Protein AF-Q0G1S4-F1 (afdb_monomer_lite)

Structure (mmCIF, N/CA/C/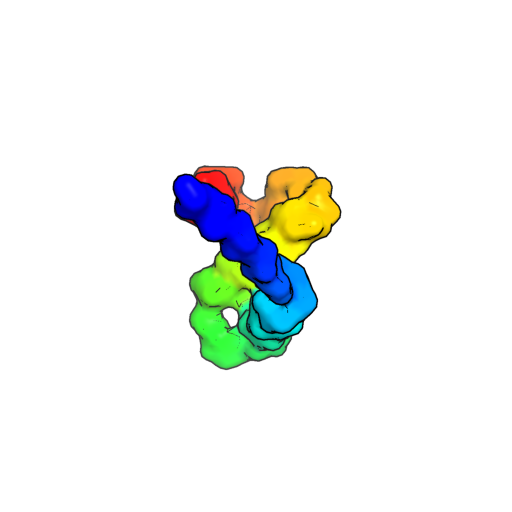O backbone):
data_AF-Q0G1S4-F1
#
_entry.id   AF-Q0G1S4-F1
#
loop_
_atom_site.group_PDB
_atom_site.id
_atom_site.type_symbol
_atom_site.label_atom_id
_atom_site.label_alt_id
_atom_site.label_comp_id
_atom_site.label_asym_id
_atom_site.label_entity_id
_atom_site.label_seq_id
_atom_site.pdbx_PDB_ins_code
_atom_site.Cartn_x
_atom_site.Cartn_y
_atom_site.Cartn_z
_atom_site.occupancy
_atom_site.B_iso_or_equiv
_atom_site.auth_seq_id
_atom_site.auth_comp_id
_atom_site.auth_asym_id
_atom_site.auth_atom_id
_atom_site.pdbx_PDB_model_num
ATOM 1 N N . MET A 1 1 ? -11.241 24.771 -19.902 1.00 38.84 1 MET A N 1
ATOM 2 C CA . MET A 1 1 ? -11.136 23.478 -20.607 1.00 38.84 1 MET A CA 1
ATOM 3 C C . MET A 1 1 ? -10.279 22.576 -19.727 1.00 38.84 1 MET A C 1
ATOM 5 O O . MET A 1 1 ? -9.066 22.612 -19.828 1.00 38.84 1 MET A O 1
ATOM 9 N N . HIS A 1 2 ? -10.889 21.924 -18.731 1.00 40.72 2 HIS A N 1
ATOM 10 C CA . HIS A 1 2 ? -10.159 21.081 -17.778 1.00 40.72 2 HIS A CA 1
ATOM 11 C C . HIS A 1 2 ? -10.096 19.671 -18.349 1.00 40.72 2 HIS A C 1
ATOM 13 O O . HIS A 1 2 ? -11.073 18.924 -18.274 1.00 40.72 2 HIS A O 1
ATOM 19 N N . GLU A 1 3 ? -8.971 19.354 -18.977 1.00 41.78 3 GLU A N 1
ATOM 20 C CA . GLU A 1 3 ? -8.670 18.017 -19.462 1.00 41.78 3 GLU A CA 1
ATOM 21 C C . GLU A 1 3 ? -8.611 17.068 -18.260 1.00 41.78 3 GLU A C 1
ATOM 23 O O . GLU A 1 3 ? -7.678 17.071 -17.458 1.00 41.78 3 GLU A O 1
ATOM 28 N N . ARG A 1 4 ? -9.690 16.305 -18.082 1.00 44.91 4 ARG A N 1
ATOM 29 C CA . ARG A 1 4 ? -9.741 15.178 -17.160 1.00 44.91 4 ARG A CA 1
ATOM 30 C C . ARG A 1 4 ? -8.855 14.092 -17.749 1.00 44.91 4 ARG A C 1
ATOM 32 O O . ARG A 1 4 ? -9.315 13.303 -18.569 1.00 44.91 4 ARG A O 1
ATOM 39 N N . ILE A 1 5 ? -7.597 14.065 -17.325 1.00 55.91 5 ILE A N 1
ATOM 40 C CA . ILE A 1 5 ? -6.729 12.911 -17.525 1.00 55.91 5 ILE A CA 1
ATOM 41 C C . ILE A 1 5 ? -7.382 11.754 -16.761 1.00 55.91 5 ILE A C 1
ATOM 43 O O . ILE A 1 5 ? -7.277 11.644 -15.540 1.00 55.91 5 ILE A O 1
ATOM 47 N N . LEU A 1 6 ? -8.133 10.922 -17.478 1.00 45.94 6 LEU A N 1
ATOM 48 C CA . LEU A 1 6 ? -8.543 9.605 -17.015 1.00 45.94 6 LEU A CA 1
ATOM 49 C C . LEU A 1 6 ? -7.293 8.731 -17.090 1.00 45.94 6 LEU A C 1
ATOM 51 O O . LEU A 1 6 ? -7.115 7.970 -18.035 1.00 45.94 6 LEU A O 1
ATOM 55 N N . THR A 1 7 ? -6.362 8.918 -16.153 1.00 52.91 7 THR A N 1
ATOM 56 C CA . THR A 1 7 ? -5.152 8.105 -16.124 1.00 52.91 7 THR A CA 1
ATOM 57 C C . THR A 1 7 ? -5.586 6.675 -15.850 1.00 52.91 7 THR A C 1
ATOM 59 O O . THR A 1 7 ? -6.072 6.353 -14.768 1.00 52.91 7 THR A O 1
ATOM 62 N N . GLU A 1 8 ? -5.364 5.805 -16.823 1.00 51.03 8 GLU A N 1
ATOM 63 C CA . GLU A 1 8 ? -5.578 4.351 -16.816 1.00 51.03 8 GLU A CA 1
ATOM 64 C C . GLU A 1 8 ? -4.619 3.630 -15.835 1.00 51.03 8 GLU A C 1
ATOM 66 O O . GLU A 1 8 ? -4.273 2.454 -15.964 1.00 51.03 8 GLU A O 1
ATOM 71 N N . HIS A 1 9 ? -4.152 4.369 -14.831 1.00 52.81 9 HIS A N 1
ATOM 72 C CA . HIS A 1 9 ? -3.191 4.008 -13.811 1.00 52.81 9 HIS A CA 1
ATOM 73 C C . HIS A 1 9 ? -3.879 3.166 -12.740 1.00 52.81 9 HIS A C 1
ATOM 75 O O . HIS A 1 9 ? -4.126 3.610 -11.625 1.00 52.81 9 HIS A O 1
ATOM 81 N N . GLY A 1 10 ? -4.269 1.950 -13.103 1.00 55.25 10 GLY A N 1
ATOM 82 C CA . GLY A 1 10 ? -4.856 1.006 -12.154 1.00 55.25 10 GLY A CA 1
ATOM 83 C C . GLY A 1 10 ? -4.215 -0.367 -12.249 1.00 55.25 10 GLY A 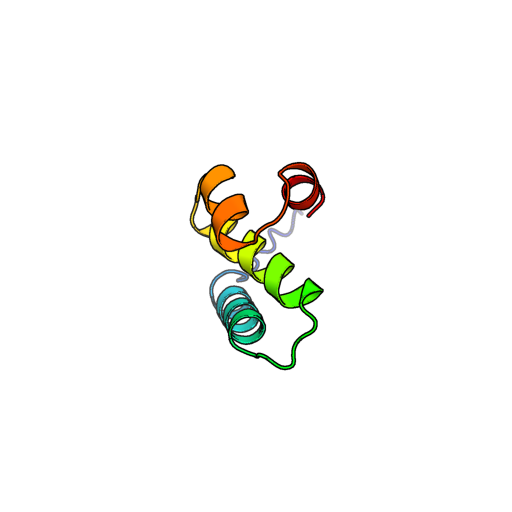C 1
ATOM 84 O O . GLY A 1 10 ? -3.728 -0.902 -11.256 1.00 55.25 10 GLY A O 1
ATOM 85 N N . ALA A 1 11 ? -4.181 -0.933 -13.456 1.00 58.81 11 ALA A N 1
ATOM 86 C CA . ALA A 1 11 ? -3.752 -2.315 -13.652 1.00 58.81 11 ALA A CA 1
ATOM 87 C C . ALA A 1 11 ? -2.240 -2.446 -13.901 1.00 58.81 11 ALA A C 1
ATOM 89 O O . ALA A 1 11 ? -1.567 -3.212 -13.214 1.00 58.81 11 ALA A O 1
ATOM 90 N N . GLY A 1 12 ? -1.690 -1.670 -14.843 1.00 67.38 12 GLY A N 1
ATOM 91 C CA . GLY A 1 12 ? -0.280 -1.792 -15.239 1.00 67.38 12 GLY A CA 1
ATOM 92 C C . GLY A 1 12 ? 0.713 -1.310 -14.179 1.00 67.38 12 GLY A C 1
ATOM 93 O O . GLY A 1 12 ? 1.813 -1.844 -14.070 1.00 67.38 12 GLY A O 1
ATOM 94 N N . ASP A 1 13 ? 0.328 -0.324 -13.367 1.00 80.31 13 ASP A N 1
ATOM 95 C CA . ASP A 1 13 ? 1.181 0.155 -12.276 1.00 80.31 13 ASP A CA 1
ATOM 96 C C . ASP A 1 13 ? 1.281 -0.881 -11.151 1.00 80.31 13 ASP A C 1
ATOM 98 O O . ASP A 1 13 ? 2.366 -1.217 -10.679 1.00 80.31 13 ASP A O 1
ATOM 102 N N . ARG A 1 14 ? 0.149 -1.502 -10.806 1.00 82.12 14 ARG A N 1
ATOM 103 C CA . ARG A 1 14 ? 0.091 -2.531 -9.772 1.00 82.12 14 ARG A CA 1
ATOM 104 C C . ARG A 1 14 ? 0.908 -3.770 -10.131 1.00 82.12 14 ARG A C 1
ATOM 106 O O . ARG A 1 14 ? 1.557 -4.328 -9.250 1.00 82.12 14 ARG A O 1
ATOM 113 N N . ASP A 1 15 ? 0.908 -4.189 -11.392 1.00 86.25 15 ASP A N 1
ATOM 114 C CA . ASP A 1 15 ? 1.742 -5.299 -11.873 1.00 86.25 15 ASP A CA 1
ATOM 115 C C . ASP A 1 15 ? 3.248 -4.990 -11.755 1.00 86.25 15 ASP A C 1
ATOM 117 O O . ASP A 1 15 ? 4.017 -5.773 -11.188 1.00 86.25 15 ASP A O 1
ATOM 121 N N . ARG A 1 16 ? 3.662 -3.784 -12.162 1.00 86.19 16 ARG A N 1
ATOM 122 C CA . ARG A 1 16 ? 5.049 -3.315 -12.009 1.00 86.19 16 ARG A CA 1
ATOM 123 C C . ARG A 1 16 ? 5.480 -3.263 -10.548 1.00 86.19 16 ARG A C 1
ATOM 125 O O . ARG A 1 16 ? 6.577 -3.709 -10.215 1.00 86.19 16 ARG A O 1
ATOM 132 N N . LEU A 1 17 ? 4.624 -2.754 -9.664 1.00 89.12 17 LEU A N 1
ATOM 133 C CA . LEU A 1 17 ? 4.907 -2.720 -8.231 1.00 89.12 17 LEU A CA 1
ATOM 134 C C . LEU A 1 17 ? 5.021 -4.133 -7.651 1.00 89.12 17 LEU A C 1
ATOM 136 O O . LEU A 1 17 ? 5.931 -4.386 -6.866 1.00 89.12 17 LEU A O 1
ATOM 140 N N . ASN A 1 18 ? 4.157 -5.068 -8.057 1.00 88.75 18 ASN A N 1
ATOM 141 C CA . ASN A 1 18 ? 4.272 -6.467 -7.637 1.00 88.75 18 ASN A CA 1
ATOM 142 C C . ASN A 1 18 ? 5.5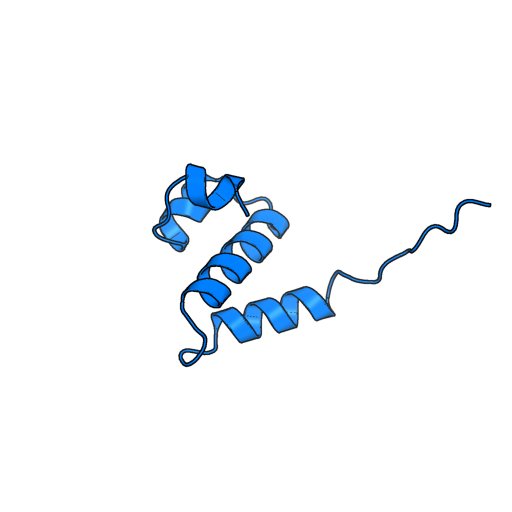74 -7.106 -8.134 1.00 88.75 18 ASN A C 1
ATOM 144 O O . ASN A 1 18 ? 6.224 -7.809 -7.366 1.00 88.75 18 ASN A O 1
ATOM 148 N N . THR A 1 19 ? 6.005 -6.792 -9.357 1.00 90.88 19 THR A N 1
ATOM 149 C CA . THR A 1 19 ? 7.299 -7.238 -9.897 1.00 90.88 19 THR A CA 1
ATOM 150 C C . THR A 1 19 ? 8.467 -6.720 -9.054 1.00 90.88 19 THR A C 1
ATOM 152 O O . THR A 1 19 ? 9.347 -7.491 -8.686 1.00 90.88 19 THR A O 1
ATOM 155 N N . ILE A 1 20 ? 8.446 -5.442 -8.655 1.00 89.69 20 ILE A N 1
ATOM 156 C CA . ILE A 1 20 ? 9.463 -4.858 -7.760 1.00 89.69 20 IL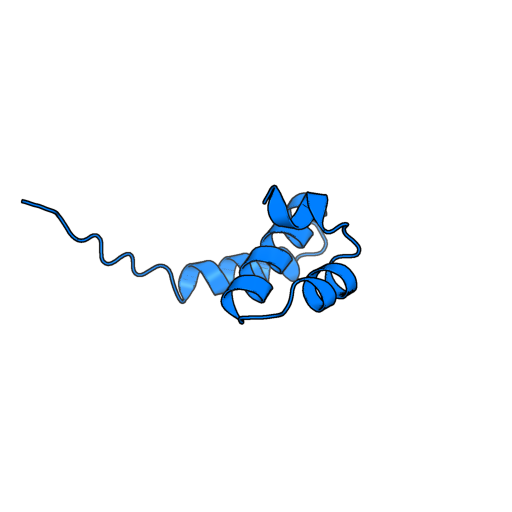E A CA 1
ATOM 157 C C . ILE A 1 20 ? 9.467 -5.547 -6.390 1.00 89.69 20 ILE A C 1
ATOM 159 O O . ILE A 1 20 ? 10.524 -5.688 -5.782 1.00 89.69 20 ILE A O 1
ATOM 163 N N . VAL A 1 21 ? 8.301 -5.952 -5.879 1.00 88.38 21 VAL A N 1
ATOM 164 C CA . VAL A 1 21 ? 8.199 -6.659 -4.593 1.00 88.38 21 VAL A CA 1
ATOM 165 C C . VAL A 1 21 ? 8.677 -8.111 -4.692 1.00 88.38 21 VAL A C 1
ATOM 167 O O . VAL A 1 21 ? 9.198 -8.634 -3.707 1.00 88.38 21 VAL A O 1
ATOM 170 N N . ALA A 1 22 ? 8.488 -8.752 -5.846 1.00 88.88 22 ALA A N 1
ATOM 171 C CA . ALA A 1 22 ? 8.881 -10.134 -6.098 1.00 88.88 22 ALA A CA 1
ATOM 172 C C . ALA A 1 22 ? 10.364 -10.287 -6.471 1.00 88.88 22 ALA A C 1
ATOM 174 O O . ALA A 1 22 ? 10.921 -11.363 -6.263 1.00 88.88 22 ALA A O 1
ATOM 175 N N . ASP A 1 23 ? 11.004 -9.240 -6.999 1.00 89.31 23 ASP A N 1
ATOM 176 C CA . ASP A 1 23 ? 12.413 -9.277 -7.381 1.00 89.31 23 ASP A CA 1
ATOM 177 C C . ASP A 1 23 ? 13.343 -9.136 -6.152 1.00 89.31 23 ASP A C 1
ATOM 179 O O . ASP A 1 23 ? 13.352 -8.093 -5.490 1.00 89.31 23 ASP A O 1
ATOM 183 N N . PRO A 1 24 ? 14.156 -10.161 -5.829 1.00 76.44 24 PRO A N 1
ATOM 184 C CA . PRO A 1 24 ? 15.047 -10.137 -4.670 1.00 76.44 24 PRO A CA 1
ATOM 185 C C . PRO A 1 24 ? 16.345 -9.347 -4.909 1.00 76.44 24 PRO A C 1
ATOM 187 O O . PRO A 1 24 ? 17.078 -9.093 -3.952 1.00 76.44 24 PRO A O 1
ATOM 190 N N . ASN A 1 25 ? 16.643 -8.962 -6.155 1.00 88.69 25 ASN A N 1
ATOM 191 C CA . ASN A 1 25 ? 17.811 -8.150 -6.505 1.00 88.69 25 ASN A CA 1
ATOM 192 C C . ASN A 1 25 ? 17.524 -6.649 -6.365 1.00 88.69 25 ASN A C 1
ATOM 194 O O . ASN A 1 25 ? 18.452 -5.836 -6.309 1.00 88.69 25 ASN A O 1
ATOM 198 N N . MET A 1 26 ? 16.247 -6.263 -6.291 1.00 87.12 26 MET A N 1
ATOM 199 C CA . MET A 1 26 ? 15.849 -4.877 -6.128 1.00 87.12 26 MET A CA 1
ATOM 200 C C . MET A 1 26 ? 16.333 -4.315 -4.790 1.00 87.12 26 MET A C 1
ATOM 202 O O . MET A 1 26 ? 16.273 -4.976 -3.747 1.00 87.12 26 MET A O 1
ATOM 206 N N . PRO A 1 27 ? 16.757 -3.039 -4.763 1.00 87.94 27 PRO A N 1
ATOM 207 C CA . PRO A 1 27 ? 17.180 -2.428 -3.520 1.00 87.94 27 PRO A CA 1
ATOM 208 C C . PRO A 1 27 ? 16.003 -2.437 -2.549 1.00 87.94 27 PRO A C 1
ATOM 210 O O . PRO A 1 27 ? 14.912 -1.986 -2.910 1.00 87.94 27 PRO A O 1
ATOM 213 N N . GLN A 1 28 ? 16.235 -2.851 -1.298 1.00 86.38 28 GLN A N 1
ATOM 214 C CA . GLN A 1 28 ? 15.177 -2.960 -0.283 1.00 86.38 28 GLN A CA 1
ATOM 215 C C . GLN A 1 28 ? 14.320 -1.691 -0.193 1.00 86.38 28 GLN A C 1
ATOM 217 O O . GLN A 1 28 ? 13.126 -1.780 0.078 1.00 86.38 28 GLN A O 1
ATOM 222 N N . LYS A 1 29 ? 14.900 -0.512 -0.487 1.00 87.88 29 LYS A N 1
ATOM 223 C CA . LYS A 1 29 ? 14.156 0.745 -0.620 1.00 87.88 29 LYS A CA 1
ATOM 224 C C . LYS A 1 29 ? 13.006 0.715 -1.607 1.00 87.88 29 LYS A C 1
ATOM 226 O O . LYS A 1 29 ? 11.925 1.141 -1.239 1.00 87.88 29 LYS A O 1
ATOM 231 N N . HIS A 1 30 ? 13.189 0.192 -2.806 1.00 89.62 30 HIS A N 1
ATOM 232 C CA . HIS A 1 30 ? 12.108 0.122 -3.784 1.00 89.62 30 HIS A CA 1
ATOM 233 C C . HIS A 1 30 ? 11.063 -0.920 -3.381 1.00 89.62 30 HIS A C 1
ATOM 235 O O . HIS A 1 30 ? 9.872 -0.635 -3.461 1.00 89.62 30 HIS A O 1
ATOM 241 N N . VAL A 1 31 ? 11.502 -2.055 -2.828 1.00 89.50 31 VAL A N 1
ATOM 242 C CA . VAL A 1 31 ? 10.622 -3.128 -2.338 1.00 89.50 31 VAL A CA 1
ATOM 243 C C . VAL A 1 31 ? 9.655 -2.615 -1.267 1.00 89.50 31 VAL A C 1
ATOM 245 O O . VAL A 1 31 ? 8.442 -2.799 -1.381 1.00 89.50 31 VAL A O 1
ATOM 248 N N . TRP A 1 32 ? 10.154 -1.930 -0.228 1.00 89.62 32 TRP A N 1
ATOM 249 C CA . TRP A 1 32 ? 9.277 -1.447 0.844 1.00 89.62 32 TRP A CA 1
ATOM 250 C C . TRP A 1 32 ? 8.365 -0.300 0.404 1.00 89.62 32 TRP A C 1
ATOM 252 O O . TRP A 1 32 ? 7.234 -0.209 0.873 1.00 89.62 32 TRP A O 1
ATOM 262 N N . ARG A 1 33 ? 8.824 0.543 -0.523 1.00 90.38 33 ARG A N 1
ATOM 263 C CA . ARG A 1 33 ? 8.023 1.614 -1.130 1.00 90.38 33 ARG A CA 1
ATOM 264 C C . ARG A 1 33 ? 6.850 1.044 -1.928 1.00 90.38 33 ARG A C 1
ATOM 266 O O . ARG A 1 33 ? 5.710 1.435 -1.706 1.00 90.38 33 ARG A O 1
ATOM 273 N N . ALA A 1 34 ? 7.119 0.056 -2.782 1.00 91.31 34 ALA A N 1
ATOM 274 C CA . ALA A 1 34 ? 6.097 -0.623 -3.571 1.00 91.31 34 ALA A CA 1
ATOM 275 C C . ALA A 1 34 ? 5.080 -1.369 -2.692 1.00 91.31 34 ALA A C 1
ATOM 277 O O . ALA A 1 34 ? 3.876 -1.285 -2.932 1.00 91.31 34 ALA A O 1
ATOM 278 N N . ARG A 1 35 ? 5.540 -2.023 -1.615 1.00 88.81 35 ARG A N 1
ATOM 279 C CA . ARG A 1 35 ? 4.655 -2.652 -0.620 1.00 88.81 35 ARG A CA 1
ATOM 280 C C . ARG A 1 35 ? 3.683 -1.661 0.020 1.00 88.81 35 ARG A C 1
ATOM 282 O O . ARG A 1 35 ? 2.506 -1.992 0.134 1.00 88.81 35 ARG A O 1
ATOM 289 N N . ILE A 1 36 ? 4.147 -0.469 0.407 1.00 89.06 36 ILE A N 1
ATOM 290 C CA . ILE A 1 36 ? 3.284 0.572 0.992 1.00 89.06 36 ILE A CA 1
ATOM 291 C C . ILE A 1 36 ? 2.195 0.982 -0.004 1.00 89.06 36 ILE A C 1
ATOM 293 O O . ILE A 1 36 ? 1.024 0.977 0.360 1.00 89.06 36 ILE A O 1
ATOM 297 N N . VAL A 1 37 ? 2.552 1.261 -1.262 1.00 88.06 37 VAL A N 1
ATOM 298 C CA . VAL A 1 37 ? 1.586 1.682 -2.294 1.00 88.06 37 VAL A CA 1
ATOM 299 C C . VAL A 1 37 ? 0.537 0.599 -2.557 1.00 88.06 37 VAL A C 1
ATOM 301 O O . VAL A 1 37 ? -0.658 0.890 -2.550 1.00 88.06 37 VAL A O 1
ATOM 304 N N . ILE A 1 38 ? 0.953 -0.665 -2.706 1.00 88.75 38 ILE A N 1
ATOM 305 C CA . ILE A 1 38 ? 0.025 -1.788 -2.917 1.00 88.75 38 ILE A CA 1
ATOM 306 C C . ILE A 1 38 ? -0.918 -1.955 -1.716 1.00 88.75 38 ILE A C 1
ATOM 308 O O . ILE A 1 38 ? -2.120 -2.144 -1.900 1.00 88.75 38 ILE A O 1
ATOM 312 N N . MET A 1 39 ? -0.405 -1.891 -0.484 1.00 85.94 39 MET A N 1
ATOM 313 C CA . MET A 1 39 ? -1.227 -2.052 0.722 1.00 85.94 39 MET A CA 1
ATOM 314 C C . MET A 1 39 ? -2.186 -0.877 0.937 1.00 85.94 39 MET A C 1
ATOM 316 O O . MET A 1 39 ? -3.346 -1.108 1.276 1.00 85.94 39 MET A O 1
ATOM 320 N N . SER A 1 40 ? -1.746 0.356 0.677 1.00 83.69 40 SER A N 1
ATOM 321 C CA . SER A 1 40 ? -2.607 1.542 0.715 1.00 83.69 40 SER A CA 1
ATOM 322 C C . SER A 1 40 ? -3.712 1.468 -0.340 1.00 83.69 40 SER A C 1
ATOM 324 O O . SER A 1 40 ? -4.870 1.724 -0.023 1.00 83.69 40 SER A O 1
ATOM 326 N N . ALA A 1 41 ? -3.396 1.023 -1.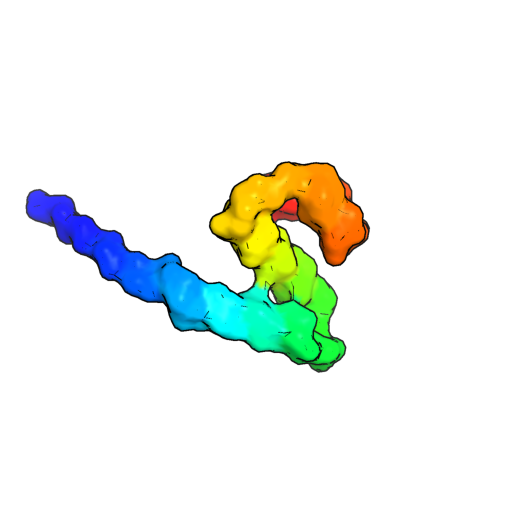562 1.00 85.62 41 ALA A N 1
ATOM 327 C CA . ALA A 1 41 ? -4.391 0.799 -2.613 1.00 85.62 41 ALA A CA 1
ATOM 328 C C . ALA A 1 41 ? -5.403 -0.306 -2.257 1.00 85.62 41 ALA A C 1
ATOM 330 O O . ALA A 1 41 ? -6.524 -0.304 -2.755 1.00 85.62 41 ALA A O 1
ATOM 331 N N . ASN A 1 42 ? -5.024 -1.245 -1.385 1.00 85.50 42 ASN A N 1
ATOM 332 C CA . ASN A 1 42 ? -5.909 -2.282 -0.850 1.00 85.50 42 ASN A CA 1
ATOM 333 C C . ASN A 1 42 ? -6.720 -1.834 0.380 1.00 85.50 42 ASN A C 1
ATOM 335 O O . ASN A 1 42 ? -7.462 -2.645 0.928 1.00 85.50 42 ASN A O 1
ATOM 339 N N . GLY A 1 43 ? -6.574 -0.589 0.849 1.00 85.38 43 GLY A N 1
ATOM 340 C CA . GLY A 1 43 ? -7.275 -0.094 2.040 1.00 85.38 43 GLY A CA 1
ATOM 341 C C . GLY A 1 43 ? -6.786 -0.713 3.355 1.00 85.38 43 GLY A C 1
ATOM 342 O O . GLY A 1 43 ? -7.528 -0.765 4.333 1.00 85.38 43 GLY A O 1
ATOM 343 N N . VAL A 1 44 ? -5.548 -1.213 3.391 1.00 87.19 44 VAL A N 1
ATOM 344 C CA . VAL A 1 44 ? -4.975 -1.866 4.574 1.00 87.19 44 VAL A CA 1
ATOM 345 C C . VAL A 1 44 ? -4.610 -0.824 5.635 1.00 87.19 44 VAL A C 1
ATOM 347 O O . VAL A 1 44 ? -3.923 0.156 5.355 1.00 87.19 44 VAL A O 1
ATOM 350 N N . CYS A 1 45 ? -5.012 -1.061 6.887 1.00 85.00 45 CYS A N 1
ATOM 351 C CA . CYS A 1 45 ? -4.682 -0.173 8.002 1.00 85.00 45 CYS A CA 1
ATOM 352 C C . CYS A 1 45 ? -3.161 -0.044 8.200 1.00 85.00 45 CYS A C 1
ATOM 354 O O . CYS A 1 45 ? -2.419 -1.025 8.106 1.00 85.00 45 CYS A O 1
ATOM 356 N N . THR A 1 46 ? -2.692 1.143 8.596 1.00 84.00 46 THR A N 1
ATOM 357 C CA . THR A 1 46 ? -1.261 1.463 8.773 1.00 84.00 46 THR A CA 1
ATOM 358 C C . THR A 1 46 ? -0.518 0.471 9.677 1.00 84.00 46 THR A C 1
ATOM 360 O O . THR A 1 46 ? 0.661 0.195 9.463 1.00 84.00 46 THR A O 1
ATOM 363 N N . ASN A 1 47 ? -1.199 -0.122 10.665 1.00 84.25 47 ASN A N 1
ATOM 364 C CA . ASN A 1 47 ? -0.605 -1.138 11.534 1.00 84.25 47 ASN A CA 1
ATOM 365 C C . ASN A 1 47 ? -0.196 -2.410 10.768 1.00 84.25 47 ASN A C 1
ATOM 367 O O . ASN A 1 47 ? 0.894 -2.934 10.982 1.00 84.25 47 ASN A O 1
ATOM 371 N N . ALA A 1 48 ? -1.027 -2.870 9.832 1.00 84.88 48 ALA A N 1
ATOM 372 C CA . ALA A 1 48 ? -0.700 -4.011 8.984 1.00 84.88 48 ALA A CA 1
ATOM 373 C C . ALA A 1 48 ? 0.415 -3.667 7.980 1.00 84.88 48 ALA A C 1
ATOM 375 O O . ALA A 1 48 ? 1.300 -4.492 7.750 1.00 84.88 48 ALA A O 1
ATOM 376 N N . ILE A 1 49 ? 0.462 -2.421 7.486 1.00 85.88 49 ILE A N 1
ATOM 377 C CA . ILE A 1 49 ? 1.575 -1.928 6.655 1.00 85.88 49 ILE A CA 1
ATOM 378 C C . ILE A 1 49 ? 2.898 -1.968 7.429 1.00 85.88 49 ILE A C 1
ATOM 380 O O . ILE A 1 49 ? 3.907 -2.453 6.909 1.00 85.88 49 ILE A O 1
ATOM 384 N N . ARG A 1 50 ? 2.908 -1.512 8.688 1.00 88.44 50 ARG A N 1
ATOM 385 C CA . ARG A 1 50 ? 4.097 -1.578 9.553 1.00 88.44 50 ARG A CA 1
ATOM 386 C C . ARG A 1 50 ? 4.578 -3.005 9.763 1.00 88.44 50 ARG A C 1
ATOM 388 O O . ARG A 1 50 ? 5.774 -3.242 9.628 1.00 88.44 50 ARG A O 1
ATOM 395 N N . THR A 1 51 ? 3.673 -3.934 10.069 1.00 85.75 51 THR A N 1
ATOM 396 C CA . THR A 1 51 ? 4.022 -5.348 10.271 1.00 85.75 51 THR A CA 1
ATOM 397 C C . THR A 1 51 ? 4.624 -5.953 9.007 1.00 85.75 51 THR A C 1
ATOM 399 O O . THR A 1 51 ? 5.672 -6.586 9.067 1.00 85.75 51 THR A O 1
ATOM 402 N N . ALA A 1 52 ? 4.022 -5.702 7.843 1.00 83.38 52 ALA A N 1
ATOM 403 C CA . ALA A 1 52 ? 4.477 -6.280 6.580 1.00 83.38 52 ALA A CA 1
ATOM 404 C C . ALA A 1 52 ? 5.758 -5.632 6.013 1.00 83.38 52 ALA A C 1
ATOM 406 O O . ALA A 1 52 ? 6.467 -6.236 5.203 1.00 83.38 52 ALA A O 1
ATOM 407 N N . THR A 1 53 ? 6.057 -4.397 6.420 1.00 82.50 53 THR A N 1
ATOM 408 C CA . THR A 1 53 ? 7.197 -3.620 5.909 1.00 82.50 53 THR A CA 1
ATOM 409 C C . THR A 1 53 ? 8.342 -3.521 6.928 1.00 82.50 53 THR A C 1
ATOM 411 O O . THR A 1 53 ? 9.451 -3.125 6.576 1.00 82.50 53 THR A O 1
ATOM 414 N N . SER A 1 54 ? 8.098 -3.875 8.196 1.00 83.81 54 SER A N 1
ATOM 415 C CA . SER A 1 54 ? 9.005 -3.652 9.333 1.00 83.81 54 SER A CA 1
ATOM 416 C C . SER A 1 54 ? 9.506 -2.199 9.425 1.00 83.81 54 SER A C 1
ATOM 418 O O . SER A 1 54 ? 10.647 -1.933 9.812 1.00 83.81 54 SER A O 1
ATOM 420 N N . LYS A 1 55 ? 8.664 -1.235 9.024 1.00 85.75 55 LYS A N 1
ATOM 421 C CA . LYS A 1 55 ? 8.960 0.206 9.059 1.00 85.75 55 LYS A CA 1
ATOM 422 C C . LYS A 1 55 ? 8.095 0.925 10.073 1.00 85.75 55 LYS A C 1
ATOM 424 O O . LYS A 1 55 ? 7.022 0.457 10.434 1.00 85.75 55 LYS A O 1
ATOM 429 N N . SER A 1 56 ? 8.587 2.064 10.550 1.00 83.88 56 SER A N 1
ATOM 430 C CA . SER A 1 56 ? 7.852 2.918 11.477 1.00 83.88 56 SER A CA 1
ATOM 431 C C . SER A 1 56 ? 6.724 3.652 10.754 1.00 83.88 56 SER A C 1
ATOM 433 O O . SER A 1 56 ? 6.785 3.872 9.543 1.00 83.88 56 SER A O 1
ATOM 435 N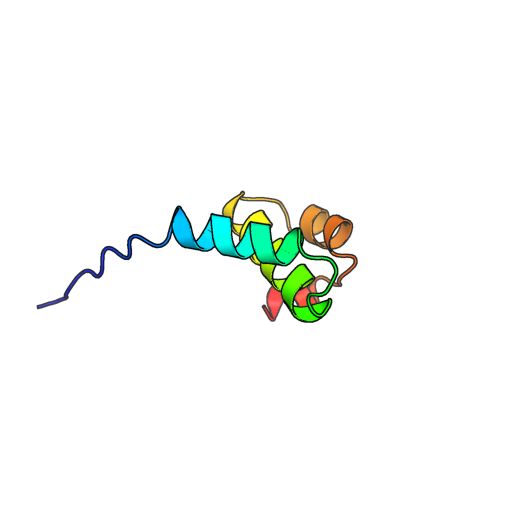 N . ASN A 1 57 ? 5.714 4.091 11.512 1.00 81.00 57 ASN A N 1
ATOM 436 C CA . ASN A 1 57 ? 4.646 4.937 10.972 1.00 81.00 57 ASN A CA 1
ATOM 437 C C . ASN A 1 57 ? 5.232 6.157 10.251 1.00 81.00 57 ASN A C 1
ATOM 439 O O . ASN A 1 57 ? 4.851 6.438 9.124 1.00 81.00 57 ASN A O 1
ATOM 443 N N . THR A 1 58 ? 6.220 6.831 10.845 1.00 84.62 58 THR A N 1
ATOM 444 C CA . THR A 1 58 ? 6.866 8.014 10.258 1.00 84.62 58 THR A CA 1
ATOM 445 C C . THR A 1 58 ? 7.452 7.754 8.871 1.00 84.62 58 THR A C 1
ATOM 447 O O . THR A 1 58 ? 7.407 8.632 8.016 1.00 84.62 58 THR A O 1
ATOM 450 N N . THR A 1 59 ? 7.997 6.561 8.621 1.00 83.50 59 THR A N 1
ATOM 451 C CA . THR A 1 59 ? 8.482 6.191 7.285 1.00 83.50 59 THR A CA 1
ATOM 452 C C . THR A 1 59 ? 7.336 5.984 6.300 1.00 83.50 59 THR A C 1
ATOM 454 O O . THR A 1 59 ? 7.485 6.377 5.150 1.00 83.50 59 THR A O 1
ATOM 457 N N . VAL A 1 60 ? 6.214 5.408 6.745 1.00 80.31 60 VAL A N 1
ATOM 458 C CA . VAL A 1 60 ? 5.024 5.181 5.910 1.00 80.31 60 VAL A CA 1
ATOM 459 C C . VAL A 1 60 ? 4.372 6.500 5.493 1.00 80.31 60 VAL A C 1
ATOM 461 O O . VAL A 1 60 ? 4.069 6.658 4.327 1.00 80.31 60 VAL A O 1
ATOM 464 N N . TRP A 1 61 ? 4.217 7.465 6.404 1.00 81.81 61 TRP A N 1
ATOM 465 C CA . TRP A 1 61 ? 3.579 8.762 6.106 1.00 81.81 61 TRP A CA 1
ATOM 466 C C . TRP A 1 61 ? 4.423 9.708 5.245 1.00 81.81 61 TRP A C 1
ATOM 468 O O . TRP A 1 61 ? 3.898 10.648 4.660 1.00 81.81 61 TRP A O 1
ATOM 478 N N . ARG A 1 62 ? 5.746 9.515 5.217 1.00 79.62 62 ARG A N 1
ATOM 479 C CA . ARG A 1 62 ? 6.664 10.309 4.381 1.00 79.62 62 ARG A CA 1
ATOM 480 C C . ARG A 1 62 ? 6.737 9.811 2.937 1.00 79.62 62 ARG A C 1
ATOM 482 O O . ARG A 1 62 ? 7.516 10.361 2.158 1.00 79.62 62 ARG A O 1
ATOM 489 N N . TRP A 1 63 ? 6.026 8.734 2.642 1.00 73.81 63 TRP A N 1
ATOM 490 C CA . TRP A 1 63 ? 6.017 8.023 1.378 1.00 73.81 63 TRP A CA 1
ATOM 491 C C . TRP A 1 63 ? 4.648 8.129 0.735 1.00 73.81 63 TRP A C 1
ATOM 493 O O . TRP A 1 63 ? 4.630 8.368 -0.489 1.00 73.81 63 TRP A O 1
#

Radius of gyration: 13.62 Å; chains: 1; bounding box: 29×34×32 Å

Sequence (63 aa):
MHERILTEHGAGDRDRLNTIVADPNMPQKHVWRARIVIMSANGVCTNAIRTATSKSNTTVWRW

Secondary structure (DSSP, 8-state):
--------TTHHHHHHHHHHHH-TTS-HHHHHHHHHHHHHHTT--HHHHHHHHT--HHHHHT-

Organism: NCBI:txid314231

pLDDT: mean 79.07, std 14.65, range [38.84, 91.31]

Foldseek 3Di:
DDPPPPPPPDPPVLVVLVVLLPDPVHDLVSNLVSLLVNCVVVVHDVVVSCVVNVDDSVVSVVD